Protein AF-Q3JPF8-F1 (afdb_monomer_lite)

Structure (mmCIF, N/CA/C/O backbone):
data_AF-Q3JPF8-F1
#
_entry.id   AF-Q3JPF8-F1
#
loop_
_atom_site.group_PDB
_atom_site.id
_atom_site.type_symbol
_atom_site.label_atom_id
_atom_site.label_alt_id
_atom_site.label_comp_id
_atom_site.label_asym_id
_atom_site.label_entity_id
_atom_site.label_seq_id
_atom_site.pdbx_PDB_ins_code
_atom_site.Cartn_x
_atom_site.Cartn_y
_atom_site.Cartn_z
_atom_site.occupancy
_atom_site.B_iso_or_equiv
_atom_site.auth_seq_id
_atom_site.auth_comp_id
_atom_site.auth_asym_id
_atom_site.auth_atom_id
_atom_site.pdbx_PDB_model_num
ATOM 1 N N . MET A 1 1 ? -84.216 -18.816 5.348 1.00 46.75 1 MET A N 1
ATOM 2 C CA . MET A 1 1 ? -84.161 -19.008 6.817 1.00 46.75 1 MET A CA 1
ATOM 3 C C . MET A 1 1 ? -83.414 -17.817 7.410 1.00 46.75 1 MET A C 1
ATOM 5 O O . MET A 1 1 ? -82.659 -17.190 6.678 1.00 46.75 1 MET A O 1
ATOM 9 N N . GLN A 1 2 ? -83.789 -17.392 8.616 1.00 50.97 2 GLN A N 1
ATOM 10 C CA . GLN A 1 2 ? -83.891 -15.987 9.023 1.00 50.97 2 GLN A CA 1
ATOM 11 C C . GLN A 1 2 ? -82.611 -15.132 9.013 1.00 50.97 2 GLN A C 1
ATOM 13 O O . GLN A 1 2 ? -81.514 -15.566 9.342 1.00 50.97 2 GLN A O 1
ATOM 18 N N . ARG A 1 3 ? -82.851 -13.843 8.737 1.00 53.31 3 ARG A N 1
ATOM 19 C CA . ARG A 1 3 ? -82.023 -12.697 9.115 1.00 53.31 3 ARG A CA 1
ATOM 20 C C . ARG A 1 3 ? -81.784 -12.723 10.628 1.00 53.31 3 ARG A C 1
ATOM 22 O O . ARG A 1 3 ? -82.754 -12.730 11.381 1.00 53.31 3 ARG A O 1
ATOM 29 N N . ALA A 1 4 ? -80.530 -12.657 11.060 1.00 59.38 4 ALA A N 1
ATOM 30 C CA . ALA A 1 4 ? -80.181 -12.383 12.448 1.00 59.38 4 ALA A CA 1
ATOM 31 C C . ALA A 1 4 ? -79.290 -11.138 12.495 1.00 59.38 4 ALA A C 1
ATOM 33 O O . ALA A 1 4 ? -78.123 -11.160 12.118 1.00 59.38 4 ALA A O 1
ATOM 34 N N . ASN A 1 5 ? -79.914 -10.036 12.903 1.00 54.72 5 ASN A N 1
ATOM 35 C CA . ASN A 1 5 ? -79.283 -8.788 13.292 1.00 54.72 5 ASN A CA 1
ATOM 36 C C . ASN A 1 5 ? -78.959 -8.901 14.789 1.00 54.72 5 ASN A C 1
ATOM 38 O O . ASN A 1 5 ? -79.849 -9.195 15.586 1.00 54.72 5 ASN A O 1
ATOM 42 N N . ALA A 1 6 ? -77.693 -8.728 15.147 1.00 58.94 6 ALA A N 1
ATOM 43 C CA . ALA A 1 6 ? -77.150 -8.876 16.492 1.00 58.94 6 ALA A CA 1
ATOM 44 C C . ALA A 1 6 ? -75.752 -8.234 16.472 1.00 58.94 6 ALA A C 1
ATOM 46 O O . ALA A 1 6 ? -74.998 -8.484 15.545 1.00 58.94 6 ALA A O 1
ATOM 47 N N . THR A 1 7 ? -75.265 -7.431 17.408 1.00 56.41 7 THR A N 1
ATOM 48 C CA . THR A 1 7 ? -75.795 -6.735 18.581 1.00 56.41 7 THR A CA 1
ATOM 49 C C . THR A 1 7 ? -74.687 -5.733 18.953 1.00 56.41 7 THR A C 1
ATOM 51 O O . THR A 1 7 ? -73.527 -5.990 18.661 1.00 56.41 7 THR A O 1
ATOM 54 N N . ARG A 1 8 ? -75.043 -4.631 19.625 1.00 57.78 8 ARG A N 1
ATOM 55 C CA . ARG A 1 8 ? -74.284 -3.962 20.711 1.00 57.7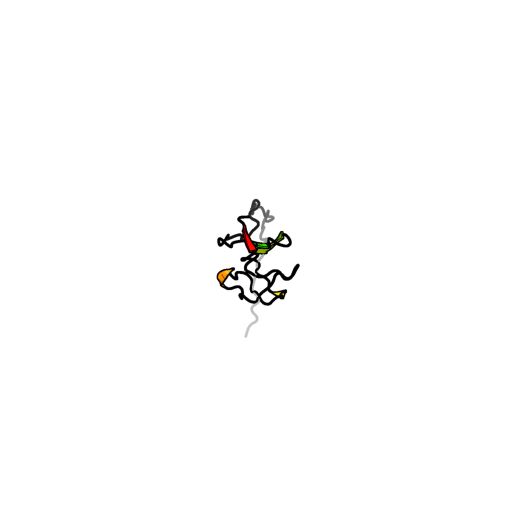8 8 ARG A CA 1
ATOM 56 C C . ARG A 1 8 ? -72.743 -3.974 20.676 1.00 57.78 8 ARG A C 1
ATOM 58 O O . ARG A 1 8 ? -72.121 -5.018 20.807 1.00 57.78 8 ARG A O 1
ATOM 65 N N . GLY A 1 9 ? -72.144 -2.794 20.854 1.00 52.41 9 GLY A N 1
ATOM 66 C CA . GLY A 1 9 ? -70.815 -2.755 21.471 1.00 52.41 9 GLY A CA 1
ATOM 67 C C . GLY A 1 9 ? -70.113 -1.409 21.481 1.00 52.41 9 GLY A C 1
ATOM 68 O O . GLY A 1 9 ? -69.133 -1.224 20.778 1.00 52.41 9 GLY A O 1
ATOM 69 N N . ARG A 1 10 ? -70.581 -0.477 22.313 1.00 57.12 10 ARG A N 1
ATOM 70 C CA . ARG A 1 10 ? -69.778 0.660 22.785 1.00 57.12 10 ARG A CA 1
ATOM 71 C C . ARG A 1 10 ? -68.586 0.112 23.569 1.00 57.12 10 ARG A C 1
ATOM 73 O O . ARG A 1 10 ? -68.841 -0.472 24.611 1.00 57.12 10 ARG A O 1
ATOM 80 N N . LEU A 1 11 ? -67.350 0.390 23.160 1.00 60.78 11 LEU A N 1
ATOM 81 C CA . LEU A 1 11 ? -66.207 0.513 24.073 1.00 60.78 11 LEU A CA 1
ATOM 82 C C . LEU A 1 11 ? -65.247 1.580 23.529 1.00 60.78 11 LEU A C 1
ATOM 84 O O . LEU A 1 11 ? -64.467 1.349 22.612 1.00 60.78 11 LEU A O 1
ATOM 88 N N . LEU A 1 12 ? -65.359 2.776 24.109 1.00 55.47 12 LEU A N 1
ATOM 89 C CA . LEU A 1 12 ? -64.352 3.828 24.055 1.00 55.47 12 LEU A CA 1
ATOM 90 C C . LEU A 1 12 ? -63.120 3.299 24.801 1.00 55.47 12 LEU A C 1
ATOM 92 O O . LEU A 1 12 ? -63.061 3.354 26.027 1.00 55.47 12 LEU A O 1
ATOM 96 N N . GLY A 1 13 ? -62.193 2.703 24.056 1.00 53.28 13 GLY A N 1
ATOM 97 C CA . GLY A 1 13 ? -60.905 2.238 24.552 1.00 53.28 13 GLY A CA 1
ATOM 98 C C . GLY A 1 13 ? -59.909 3.388 24.579 1.00 53.28 13 GLY A C 1
ATOM 99 O O . GLY A 1 13 ? -59.291 3.718 23.574 1.00 53.28 13 GLY A O 1
ATOM 100 N N . SER A 1 14 ? -59.782 4.001 25.747 1.00 56.88 14 SER A N 1
ATOM 101 C CA . SER A 1 14 ? -58.674 4.851 26.163 1.00 56.88 14 SER A CA 1
ATOM 102 C C . SER A 1 14 ? -57.332 4.126 26.012 1.00 56.88 14 SER A C 1
ATOM 104 O O . SER A 1 14 ? -57.060 3.184 26.756 1.00 56.88 14 SER A O 1
ATOM 106 N N . ALA A 1 15 ? -56.478 4.602 25.108 1.00 60.09 15 ALA A N 1
ATOM 107 C CA . ALA A 1 15 ? -55.053 4.291 25.114 1.00 60.09 15 ALA A CA 1
ATOM 108 C C . ALA A 1 15 ? -54.259 5.609 25.255 1.00 60.09 15 ALA A C 1
ATOM 110 O O . ALA A 1 15 ? -54.476 6.528 24.462 1.00 60.09 15 ALA A O 1
ATOM 111 N N . PRO A 1 16 ? -53.404 5.749 26.287 1.00 62.97 16 PRO A N 1
ATOM 112 C CA . PRO A 1 16 ? -52.604 6.951 26.534 1.00 62.97 16 PRO A CA 1
ATOM 113 C C . PRO A 1 16 ? -51.550 7.177 25.436 1.00 62.97 16 PRO A C 1
ATOM 115 O O . PRO A 1 16 ? -51.184 6.224 24.742 1.00 62.97 16 PRO A O 1
ATOM 118 N N . PRO A 1 17 ? -51.024 8.412 25.279 1.00 57.47 17 PRO A N 1
ATOM 119 C CA . PRO A 1 17 ? -49.970 8.684 24.312 1.00 57.47 17 PRO A CA 1
ATOM 120 C C . PRO A 1 17 ? -48.756 7.831 24.670 1.00 57.47 17 PRO A C 1
ATOM 122 O O . PRO A 1 17 ? -48.178 7.975 25.750 1.00 57.47 17 PRO A O 1
ATOM 125 N N . THR A 1 18 ? -48.372 6.929 23.770 1.00 60.22 18 THR A N 1
ATOM 126 C CA . THR A 1 18 ? -47.115 6.193 23.858 1.00 60.22 18 THR A CA 1
ATOM 127 C C . THR A 1 18 ? -45.982 7.206 23.782 1.00 60.22 18 THR A C 1
ATOM 129 O O . THR A 1 18 ? -45.526 7.595 22.707 1.00 60.22 18 THR A O 1
ATOM 132 N N . ARG A 1 19 ? -45.556 7.678 24.954 1.00 61.69 19 ARG A N 1
ATOM 133 C CA . ARG A 1 19 ? -44.308 8.392 25.163 1.00 61.69 19 ARG A CA 1
ATOM 134 C C . ARG A 1 19 ? -43.191 7.421 24.796 1.00 61.69 19 ARG A C 1
ATOM 136 O O . ARG A 1 19 ? -42.751 6.636 25.629 1.00 61.69 19 ARG A O 1
ATOM 143 N N . TYR A 1 20 ? -42.780 7.447 23.533 1.00 59.78 20 TYR A N 1
ATOM 144 C CA . TYR A 1 20 ? -41.584 6.763 23.064 1.00 59.78 20 TYR A CA 1
ATOM 145 C C . TYR A 1 20 ? -40.365 7.438 23.700 1.00 59.78 20 TYR A C 1
ATOM 147 O O . TYR A 1 20 ? -39.796 8.385 23.167 1.00 59.78 20 TYR A O 1
ATOM 155 N N . HIS A 1 21 ? -39.983 6.956 24.875 1.00 57.69 21 HIS A N 1
ATOM 156 C CA . HIS A 1 21 ? -38.646 7.124 25.422 1.00 57.69 21 HIS A CA 1
ATOM 157 C C . HIS A 1 21 ? -38.122 5.747 25.824 1.00 57.69 21 HIS A C 1
ATOM 159 O O . HIS A 1 21 ? -38.907 4.892 26.233 1.00 57.69 21 HIS A O 1
ATOM 165 N N . HIS A 1 22 ? -36.795 5.611 25.735 1.00 60.38 22 HIS A N 1
ATOM 166 C CA . HIS A 1 22 ? -35.961 4.400 25.747 1.00 60.38 22 HIS A CA 1
ATOM 167 C C . HIS A 1 22 ? -35.849 3.758 24.357 1.00 60.38 22 HIS A C 1
ATOM 169 O O . HIS A 1 22 ? -36.796 3.177 23.856 1.00 60.38 22 HIS A O 1
ATOM 175 N N . GLY A 1 23 ? -34.727 3.819 23.653 1.00 56.16 23 GLY A N 1
ATOM 176 C CA . GLY A 1 23 ? -33.393 4.296 23.984 1.00 56.16 23 GLY A CA 1
ATOM 177 C C . GLY A 1 23 ? -32.430 3.659 22.985 1.00 56.16 23 GLY A C 1
ATOM 178 O O . GLY A 1 23 ? -32.684 2.554 22.525 1.00 56.16 23 GLY A O 1
ATOM 179 N N . SER A 1 24 ? -31.350 4.347 22.639 1.00 64.06 24 SER A N 1
ATOM 180 C CA . SER A 1 24 ? -30.043 3.709 22.474 1.00 64.06 24 SER A CA 1
ATOM 181 C C . SER A 1 24 ? -29.011 4.805 22.275 1.00 64.06 24 SER A C 1
ATOM 183 O O . SER A 1 24 ? -28.747 5.289 21.177 1.00 64.06 24 SER A O 1
ATOM 185 N N . GLN A 1 25 ? -28.459 5.231 23.398 1.00 57.66 25 GLN A N 1
ATOM 186 C CA . GLN A 1 25 ? -27.173 5.884 23.438 1.00 57.66 25 GLN A CA 1
ATOM 187 C C . GLN A 1 25 ? -26.129 4.810 23.103 1.00 57.66 25 GLN A C 1
ATOM 189 O O . GLN A 1 25 ? -25.553 4.207 24.004 1.00 57.66 25 GLN A O 1
ATOM 194 N N . ILE A 1 26 ? -25.896 4.540 21.814 1.00 64.94 26 ILE A N 1
ATOM 195 C CA . ILE A 1 26 ? -24.602 3.987 21.414 1.00 64.94 26 ILE A CA 1
ATOM 196 C C . ILE A 1 26 ? -23.637 5.159 21.302 1.00 64.94 26 ILE A C 1
ATOM 198 O O . ILE A 1 26 ? -23.514 5.835 20.285 1.00 64.94 26 ILE A O 1
ATOM 202 N N . ASN A 1 27 ? -22.985 5.431 22.427 1.00 58.94 27 ASN A N 1
ATOM 203 C CA . ASN A 1 27 ? -21.703 6.108 22.446 1.00 58.94 27 ASN A CA 1
ATOM 204 C C . ASN A 1 27 ? -20.795 5.455 21.394 1.00 58.94 27 ASN A C 1
ATOM 206 O O . ASN A 1 27 ? -20.399 4.310 21.576 1.00 58.94 27 ASN A O 1
ATOM 210 N N . GLY A 1 28 ? -20.486 6.169 20.312 1.00 58.03 28 GLY A N 1
ATOM 211 C CA . GLY A 1 28 ? -19.143 6.201 19.729 1.00 58.03 28 GLY A CA 1
ATOM 212 C C . GLY A 1 28 ? -18.434 4.887 19.384 1.00 58.03 28 GLY A C 1
ATOM 213 O O . GLY A 1 28 ? -17.218 4.914 19.262 1.00 58.03 28 GLY A O 1
ATOM 214 N N . LEU A 1 29 ? -19.128 3.770 19.178 1.00 58.50 29 LEU A N 1
ATOM 215 C CA . LEU A 1 29 ? -18.538 2.562 18.593 1.00 58.50 29 LEU A CA 1
ATOM 216 C C . LEU A 1 29 ? -18.941 2.478 17.127 1.00 58.50 29 LEU A C 1
ATOM 218 O O . LEU A 1 29 ? -19.628 1.573 16.664 1.00 58.50 29 LEU A O 1
ATOM 222 N N . SER A 1 30 ? -18.506 3.510 16.413 1.00 60.06 30 SER A N 1
ATOM 223 C CA . SER A 1 30 ? -18.169 3.375 15.010 1.00 60.06 30 SER A CA 1
ATOM 224 C C . SER A 1 30 ? -17.007 2.375 14.892 1.00 60.06 30 SER A C 1
ATOM 226 O O . SER A 1 30 ? -16.192 2.264 15.806 1.00 60.06 30 SER A O 1
ATOM 228 N N . PHE A 1 31 ? -16.918 1.718 13.740 1.00 54.91 31 PHE A N 1
ATOM 229 C CA . PHE A 1 31 ? -15.840 0.836 13.286 1.00 54.91 31 PHE A CA 1
ATOM 230 C C . PHE A 1 31 ? -15.886 -0.628 13.730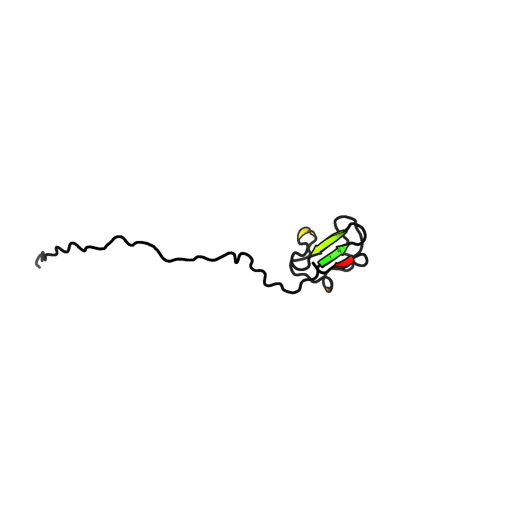 1.00 54.91 31 PHE A C 1
ATOM 232 O O . PHE A 1 31 ? -15.403 -1.044 14.778 1.00 54.91 31 PHE A O 1
ATOM 239 N N . THR A 1 32 ? -16.329 -1.428 12.770 1.00 57.22 32 THR A N 1
ATOM 240 C CA . THR A 1 32 ? -16.034 -2.835 12.482 1.00 57.22 32 THR A CA 1
ATOM 241 C C . THR A 1 32 ? -14.536 -3.194 12.444 1.00 57.22 32 THR A C 1
ATOM 243 O O . THR A 1 32 ? -14.139 -4.055 11.664 1.00 57.22 32 THR A O 1
ATOM 246 N N . ARG A 1 33 ? -13.664 -2.574 13.249 1.00 64.50 33 ARG A N 1
ATOM 247 C CA . ARG A 1 33 ? -12.231 -2.887 13.249 1.00 64.50 33 ARG A CA 1
ATOM 248 C C . ARG A 1 33 ? -11.955 -4.103 14.127 1.00 64.50 33 ARG A C 1
ATOM 250 O O . ARG A 1 33 ? -11.320 -4.015 15.176 1.00 64.50 33 ARG A O 1
ATOM 257 N N . LEU A 1 34 ? -12.400 -5.265 13.661 1.00 58.66 34 LEU A N 1
ATOM 258 C CA . LEU A 1 34 ? -11.647 -6.487 13.903 1.00 58.66 34 LEU A CA 1
ATOM 259 C C . LEU A 1 34 ? -10.315 -6.291 13.169 1.00 58.66 34 LEU A C 1
ATOM 261 O O . LEU A 1 34 ? -10.199 -6.656 12.005 1.00 58.66 34 LEU A O 1
ATOM 265 N N . LYS A 1 35 ? -9.346 -5.631 13.828 1.00 59.31 35 LYS A N 1
ATOM 266 C CA . LYS A 1 35 ? -7.942 -5.616 13.406 1.00 59.31 35 LYS A CA 1
ATOM 267 C C . LYS A 1 35 ? -7.493 -7.076 13.378 1.00 59.31 35 LYS A C 1
ATOM 269 O O . LYS A 1 35 ? -7.014 -7.613 14.371 1.00 59.31 35 LYS A O 1
ATOM 274 N N . MET A 1 36 ? -7.694 -7.745 12.254 1.00 60.06 36 MET A N 1
ATOM 275 C CA . MET A 1 36 ? -6.735 -8.750 11.850 1.00 60.06 36 MET A CA 1
ATOM 276 C C . MET A 1 36 ? -5.413 -8.000 11.705 1.00 60.06 36 MET A C 1
ATOM 278 O O . MET A 1 36 ? -5.391 -6.914 11.133 1.00 60.06 36 MET A O 1
ATOM 282 N N . GLU A 1 37 ? -4.351 -8.526 12.307 1.00 73.62 37 GLU A N 1
ATOM 283 C CA . GLU A 1 37 ? -3.000 -7.955 12.282 1.00 73.62 37 GLU A CA 1
ATO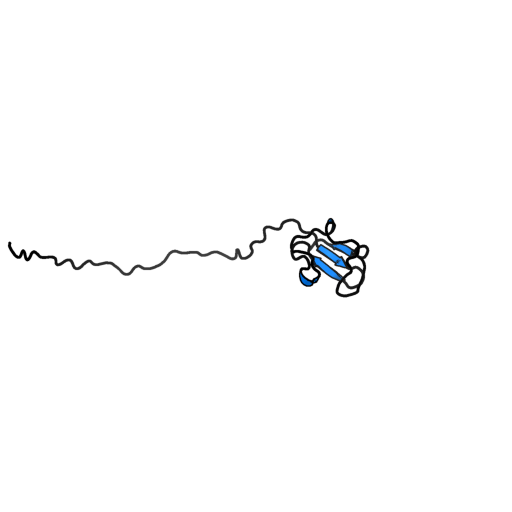M 284 C C . GLU A 1 37 ? -2.457 -7.991 10.841 1.00 73.62 37 GLU A C 1
ATOM 286 O O . GLU A 1 37 ? -1.677 -8.872 10.460 1.00 73.62 37 GLU A O 1
ATOM 291 N N . TYR A 1 38 ? -2.973 -7.103 10.000 1.00 82.62 38 TYR A N 1
ATOM 292 C CA . TYR A 1 38 ? -2.504 -6.823 8.658 1.00 82.62 38 TYR A CA 1
ATOM 293 C C . TYR A 1 38 ? -1.293 -5.913 8.758 1.00 82.62 38 TYR A C 1
ATOM 295 O O . TYR A 1 38 ? -1.252 -4.987 9.570 1.00 82.62 38 TYR A O 1
ATOM 303 N N . LYS A 1 39 ? -0.272 -6.249 7.980 1.00 91.06 39 LYS A N 1
ATOM 304 C CA . LYS A 1 39 ? 0.960 -5.474 7.923 1.00 91.06 39 LYS A CA 1
ATOM 305 C C . LYS A 1 39 ? 0.818 -4.429 6.831 1.00 91.06 39 LYS A C 1
ATOM 307 O O . LYS A 1 39 ? 0.169 -4.671 5.814 1.00 91.06 39 LYS A O 1
ATOM 312 N N . SER A 1 40 ? 1.477 -3.301 7.023 1.00 93.00 40 SER A N 1
ATOM 313 C CA . SER A 1 40 ? 1.604 -2.290 5.984 1.00 93.00 40 SER A CA 1
ATOM 314 C C . SER A 1 40 ? 3.040 -2.295 5.473 1.00 93.00 40 SER A C 1
ATOM 316 O O . SER A 1 40 ? 3.979 -2.568 6.224 1.00 93.00 40 SER A O 1
ATOM 318 N N . TRP A 1 41 ? 3.219 -2.045 4.183 1.00 95.06 41 TRP A N 1
ATOM 319 C CA . TRP A 1 41 ? 4.507 -2.128 3.503 1.00 95.06 41 TRP A CA 1
ATOM 320 C C . TRP A 1 41 ? 4.773 -0.821 2.781 1.00 95.06 41 TRP A C 1
ATOM 322 O O . TRP A 1 41 ? 4.006 -0.422 1.910 1.00 95.06 41 TRP A O 1
ATOM 332 N N . MET A 1 42 ? 5.851 -0.140 3.148 1.00 95.44 42 MET A N 1
ATOM 333 C CA . MET A 1 42 ? 6.212 1.148 2.576 1.00 95.44 42 MET A CA 1
ATOM 334 C C . MET A 1 42 ? 7.280 0.967 1.502 1.00 95.44 42 MET A C 1
ATOM 336 O O . MET A 1 42 ? 8.333 0.383 1.750 1.00 95.44 42 MET A O 1
ATOM 340 N N . CYS A 1 43 ? 7.022 1.506 0.317 1.00 96.25 43 CYS A N 1
ATOM 341 C CA . CYS A 1 43 ? 7.996 1.600 -0.755 1.00 96.25 43 CYS A CA 1
ATOM 342 C C . CYS A 1 43 ? 9.126 2.546 -0.335 1.00 96.25 43 CYS A C 1
ATOM 344 O O . CYS A 1 43 ? 8.888 3.733 -0.106 1.00 96.25 43 CYS A O 1
ATOM 346 N N . LEU A 1 44 ? 10.362 2.055 -0.300 1.00 95.38 44 LEU A N 1
ATOM 347 C CA . LEU A 1 44 ? 11.534 2.852 0.070 1.00 95.38 44 LEU A CA 1
ATOM 348 C C . LEU A 1 44 ? 11.937 3.868 -1.015 1.00 95.38 44 LEU A C 1
ATOM 350 O O . LEU A 1 44 ? 12.703 4.788 -0.741 1.00 95.38 44 LEU A O 1
ATOM 354 N N . ILE A 1 45 ? 11.410 3.725 -2.237 1.00 96.38 45 ILE A N 1
ATOM 355 C CA . ILE A 1 45 ? 11.733 4.598 -3.375 1.00 96.38 45 ILE A CA 1
ATOM 356 C C . ILE A 1 45 ? 10.873 5.865 -3.391 1.00 96.38 45 ILE A C 1
ATOM 358 O O . ILE A 1 45 ? 11.393 6.955 -3.621 1.00 96.38 45 ILE A O 1
ATOM 362 N N . CYS A 1 46 ? 9.561 5.738 -3.167 1.00 96.19 46 CYS A N 1
ATOM 363 C CA . CYS A 1 46 ? 8.621 6.866 -3.249 1.00 96.19 46 CYS A CA 1
ATOM 364 C C . CYS A 1 46 ? 7.828 7.136 -1.962 1.00 96.19 46 CYS A C 1
ATOM 366 O O . CYS A 1 46 ? 7.178 8.173 -1.870 1.00 96.19 46 CYS A O 1
ATOM 368 N N . GLY A 1 47 ? 7.867 6.237 -0.973 1.00 93.94 47 GLY A N 1
ATOM 369 C CA . GLY A 1 47 ? 7.105 6.362 0.274 1.00 93.94 47 GLY A CA 1
ATOM 370 C C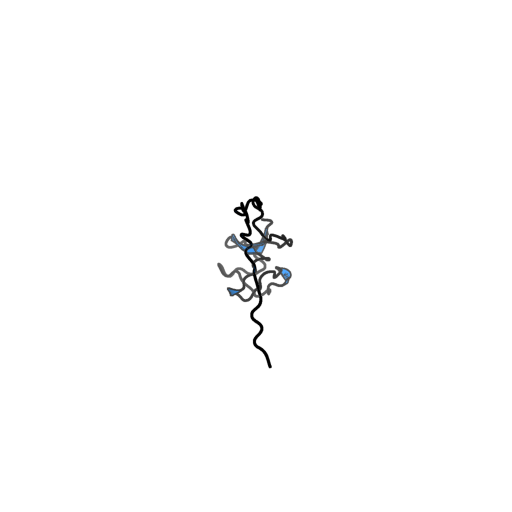 . GLY A 1 47 ? 5.645 5.907 0.191 1.00 93.94 47 GLY A C 1
ATOM 371 O O . GLY A 1 47 ? 4.887 6.141 1.129 1.00 93.94 47 GLY A O 1
ATOM 372 N N . TRP A 1 48 ? 5.224 5.268 -0.905 1.00 94.69 48 TRP A N 1
ATOM 373 C CA . TRP A 1 48 ? 3.869 4.721 -1.029 1.00 94.69 48 TRP A CA 1
ATOM 374 C C . TRP A 1 48 ? 3.643 3.550 -0.063 1.00 94.69 48 TRP A C 1
ATOM 376 O O . TRP A 1 48 ? 4.543 2.733 0.121 1.00 94.69 48 TRP A O 1
ATOM 386 N N . ILE A 1 49 ? 2.455 3.451 0.541 1.00 93.62 49 ILE A N 1
ATOM 387 C CA . ILE A 1 49 ? 2.129 2.427 1.543 1.00 93.62 49 ILE A CA 1
ATOM 388 C C . ILE A 1 49 ? 1.113 1.445 0.959 1.00 93.62 49 ILE A C 1
ATOM 390 O O . ILE A 1 49 ? -0.028 1.814 0.689 1.00 93.62 49 ILE A O 1
ATOM 394 N N . TYR A 1 50 ? 1.524 0.188 0.824 1.00 93.12 50 TYR A N 1
ATOM 395 C CA . TYR A 1 50 ? 0.639 -0.944 0.592 1.00 93.12 50 TYR A CA 1
ATOM 396 C C . TYR A 1 50 ? 0.037 -1.405 1.918 1.00 93.12 50 TYR A C 1
ATOM 398 O O . TYR A 1 50 ? 0.764 -1.682 2.874 1.00 93.12 50 TYR A O 1
ATOM 406 N N . ASP A 1 51 ? -1.281 -1.530 1.971 1.00 92.38 51 ASP A N 1
ATOM 407 C CA . ASP A 1 51 ? -1.997 -2.041 3.132 1.00 92.38 51 ASP A CA 1
ATOM 408 C C . ASP A 1 51 ? -2.575 -3.425 2.810 1.00 92.38 51 ASP A C 1
ATOM 410 O O . ASP A 1 51 ? -3.335 -3.572 1.855 1.00 92.38 51 ASP A O 1
ATOM 414 N N . GLU A 1 52 ? -2.205 -4.456 3.579 1.00 92.69 52 GLU A N 1
ATOM 415 C CA . GLU A 1 52 ? -2.699 -5.820 3.336 1.00 92.69 52 GLU A CA 1
ATOM 416 C C . GLU A 1 52 ? -4.219 -5.942 3.539 1.00 92.69 52 GLU A C 1
ATOM 418 O O . GLU A 1 52 ? -4.840 -6.775 2.884 1.00 92.69 52 GLU A O 1
ATOM 423 N N . GLU A 1 53 ? -4.835 -5.134 4.412 1.00 91.38 53 GLU A N 1
ATOM 424 C CA . GLU A 1 53 ? -6.289 -5.136 4.633 1.00 91.38 53 GLU A CA 1
ATOM 425 C C . GLU A 1 53 ? -7.007 -4.586 3.397 1.00 91.38 53 GLU A C 1
ATOM 427 O O . GLU A 1 53 ? -7.958 -5.198 2.904 1.00 91.38 53 GLU A O 1
ATOM 432 N N . ALA A 1 54 ? -6.521 -3.463 2.864 1.00 90.50 54 ALA A N 1
ATOM 433 C CA . ALA A 1 54 ? -7.087 -2.831 1.676 1.00 90.50 54 ALA A CA 1
ATOM 434 C C . ALA A 1 54 ? -6.757 -3.590 0.379 1.00 90.50 54 ALA A C 1
ATOM 436 O O . ALA A 1 54 ? -7.579 -3.619 -0.542 1.00 90.50 54 ALA A O 1
ATOM 437 N N . GLY A 1 55 ? -5.583 -4.223 0.308 1.00 92.81 55 GLY A N 1
ATOM 438 C CA . GLY A 1 55 ? -5.041 -4.780 -0.928 1.00 92.81 55 GLY A CA 1
ATOM 439 C C . GLY A 1 55 ? -4.884 -3.712 -2.015 1.00 92.81 55 GLY A C 1
ATOM 440 O O . GLY A 1 55 ? -4.732 -2.524 -1.728 1.00 92.81 55 GLY A O 1
ATOM 441 N N . LEU A 1 56 ? -4.937 -4.131 -3.281 1.00 92.12 56 LEU A N 1
ATOM 442 C CA . LEU A 1 56 ? -4.920 -3.222 -4.428 1.00 92.12 56 LEU A CA 1
ATOM 443 C C . LEU A 1 56 ? -5.746 -3.784 -5.602 1.00 92.12 56 LEU A C 1
ATOM 445 O O . LEU A 1 56 ? -5.191 -4.302 -6.578 1.00 92.12 56 LEU A O 1
ATOM 449 N N . PRO A 1 57 ? -7.089 -3.718 -5.522 1.00 91.81 57 PRO A N 1
ATOM 450 C CA . PRO A 1 57 ? -7.970 -4.361 -6.497 1.00 91.81 57 PRO A CA 1
ATOM 451 C C . PRO A 1 57 ? -7.833 -3.778 -7.909 1.00 91.81 57 PRO A C 1
ATOM 453 O O . PRO A 1 57 ? -8.118 -4.475 -8.879 1.00 91.81 57 PRO A O 1
ATOM 456 N N . GLU A 1 58 ? -7.361 -2.536 -8.030 1.00 90.19 58 GLU A N 1
ATOM 457 C CA . GLU A 1 58 ? -7.085 -1.870 -9.309 1.00 90.19 58 GLU A CA 1
ATOM 458 C C . GLU A 1 58 ? -5.980 -2.574 -10.111 1.00 90.19 58 GLU A C 1
ATOM 460 O O . GLU A 1 58 ? -6.049 -2.628 -11.336 1.00 90.19 58 GLU A O 1
ATOM 465 N N . GLU A 1 59 ? -5.012 -3.185 -9.424 1.00 87.19 59 GLU A N 1
ATOM 466 C CA . GLU A 1 59 ? -3.937 -3.983 -10.030 1.00 87.19 59 GLU A CA 1
ATOM 467 C C . GLU A 1 59 ? -4.198 -5.497 -9.942 1.00 87.19 59 GLU A C 1
ATOM 469 O O . GLU A 1 59 ? -3.355 -6.311 -10.318 1.00 87.19 59 GLU A O 1
ATOM 474 N N . GLY A 1 60 ? -5.381 -5.894 -9.461 1.00 89.44 60 GLY A N 1
ATOM 475 C CA . GLY A 1 60 ? -5.774 -7.296 -9.310 1.00 89.44 60 GLY A CA 1
ATOM 476 C C . GLY A 1 60 ? -5.329 -7.956 -8.000 1.00 89.44 60 GLY A C 1
ATOM 477 O O . GLY A 1 60 ? -5.412 -9.178 -7.886 1.00 89.44 60 GLY A O 1
ATOM 478 N N . ILE A 1 61 ? -4.894 -7.182 -7.002 1.00 91.81 61 ILE A N 1
ATOM 479 C CA . ILE A 1 61 ? -4.567 -7.678 -5.658 1.00 91.81 61 ILE A CA 1
ATOM 480 C C . ILE A 1 61 ? -5.801 -7.517 -4.763 1.00 91.81 61 ILE A C 1
ATOM 482 O O . ILE A 1 61 ? -6.221 -6.404 -4.458 1.00 91.81 61 ILE A O 1
ATOM 486 N N . ALA A 1 62 ? -6.414 -8.616 -4.331 1.00 92.88 62 ALA A N 1
ATOM 487 C CA . ALA A 1 62 ? -7.640 -8.546 -3.537 1.00 92.88 62 ALA A CA 1
ATOM 488 C C . ALA A 1 62 ? -7.407 -7.918 -2.141 1.00 92.88 62 ALA A C 1
ATOM 490 O O . ALA A 1 62 ? -6.321 -8.071 -1.577 1.00 92.88 62 ALA A O 1
ATOM 491 N N . PRO A 1 63 ? -8.416 -7.269 -1.535 1.00 92.50 63 PRO A N 1
ATOM 492 C CA . PRO A 1 63 ? -8.355 -6.858 -0.133 1.00 92.50 63 PRO A CA 1
ATOM 493 C C . PRO A 1 63 ? -8.114 -8.054 0.797 1.00 92.50 63 PRO A C 1
ATOM 495 O O . PRO A 1 63 ? -8.680 -9.129 0.586 1.00 92.50 63 PRO A O 1
ATOM 498 N N . GLY A 1 64 ? -7.277 -7.882 1.818 1.00 91.25 64 GLY A N 1
ATOM 499 C CA . GLY A 1 64 ? -6.841 -8.959 2.712 1.00 91.25 64 GLY A CA 1
ATOM 500 C C . GLY A 1 64 ? -5.680 -9.807 2.175 1.00 91.25 64 GLY A C 1
ATOM 501 O O . GLY A 1 64 ? -5.305 -10.787 2.824 1.00 91.25 64 GLY A O 1
ATOM 502 N N . THR A 1 65 ? -5.113 -9.475 1.007 1.00 92.25 65 THR A N 1
ATOM 503 C CA . THR A 1 65 ? -3.965 -10.202 0.440 1.00 92.25 65 THR A CA 1
ATOM 504 C C . THR A 1 65 ? -2.703 -9.891 1.237 1.00 92.25 65 THR A C 1
ATOM 506 O O . THR A 1 65 ? -2.255 -8.741 1.298 1.00 92.25 65 THR A O 1
ATOM 509 N N . ARG A 1 66 ? -2.096 -10.930 1.822 1.00 92.19 66 ARG A N 1
ATOM 510 C CA . ARG A 1 66 ? -0.818 -10.809 2.529 1.00 92.19 66 ARG A CA 1
ATOM 511 C C . ARG A 1 66 ? 0.288 -10.446 1.556 1.00 92.19 66 ARG A C 1
ATOM 513 O O . ARG A 1 66 ? 0.278 -10.861 0.401 1.00 92.19 66 ARG A O 1
ATOM 520 N N . TRP A 1 67 ? 1.304 -9.746 2.040 1.00 92.31 67 TRP A N 1
ATOM 521 C CA . TRP A 1 67 ? 2.459 -9.411 1.217 1.00 92.31 67 TRP A CA 1
ATOM 522 C C . TRP A 1 67 ? 3.164 -10.637 0.653 1.00 92.31 67 TRP A C 1
ATOM 524 O O . TRP A 1 67 ? 3.676 -10.590 -0.457 1.00 92.31 67 TRP A O 1
ATOM 534 N N . GLU A 1 68 ? 3.160 -11.760 1.369 1.00 91.75 68 GLU A N 1
ATOM 535 C CA . GLU A 1 68 ? 3.706 -13.029 0.875 1.00 91.75 68 GLU A CA 1
ATOM 536 C C . GLU A 1 68 ? 2.973 -13.531 -0.380 1.00 91.75 68 GLU A C 1
ATOM 538 O O . GLU A 1 68 ? 3.628 -14.040 -1.289 1.00 91.75 68 GLU A O 1
ATOM 543 N N . ASP A 1 69 ? 1.664 -13.285 -0.476 1.00 93.38 69 ASP A N 1
ATOM 544 C CA . ASP A 1 69 ? 0.811 -13.676 -1.605 1.00 93.38 69 ASP A CA 1
ATOM 545 C C . ASP A 1 69 ? 0.885 -12.698 -2.792 1.00 93.38 69 ASP A C 1
ATOM 547 O O . ASP A 1 69 ? 0.487 -13.041 -3.907 1.00 93.38 69 ASP A O 1
ATOM 551 N N . VAL A 1 70 ? 1.420 -11.486 -2.592 1.00 91.56 70 VAL A N 1
ATOM 552 C CA . VAL A 1 70 ? 1.624 -10.520 -3.683 1.00 91.56 70 VAL A CA 1
ATOM 553 C C . VAL A 1 70 ? 2.639 -11.087 -4.692 1.00 91.56 70 VAL A C 1
ATOM 555 O O . VAL A 1 70 ? 3.735 -11.498 -4.287 1.00 91.56 70 VAL A O 1
ATOM 558 N N . PRO A 1 71 ? 2.344 -11.096 -6.005 1.00 91.56 71 PRO A N 1
ATOM 559 C CA . PRO A 1 71 ? 3.255 -11.625 -7.017 1.00 91.56 71 PRO A CA 1
ATOM 560 C C . PRO A 1 71 ? 4.641 -10.962 -6.990 1.00 91.56 71 PRO A C 1
ATOM 562 O O . PRO A 1 71 ? 4.765 -9.753 -6.835 1.00 91.56 71 PRO A O 1
ATOM 565 N N . ILE A 1 72 ? 5.712 -11.736 -7.190 1.00 89.88 72 ILE A N 1
ATOM 566 C CA . ILE A 1 72 ? 7.089 -11.196 -7.198 1.00 89.88 72 ILE A CA 1
ATOM 567 C C . ILE A 1 72 ? 7.365 -10.252 -8.378 1.00 89.88 72 ILE A C 1
ATOM 569 O O . ILE A 1 72 ? 8.248 -9.404 -8.307 1.00 89.88 72 ILE A O 1
ATOM 573 N N . ASN A 1 73 ? 6.618 -10.410 -9.470 1.00 91.00 73 ASN A N 1
ATOM 574 C CA . ASN A 1 73 ? 6.691 -9.553 -10.649 1.00 91.00 73 ASN A CA 1
ATOM 575 C C . ASN A 1 73 ? 5.849 -8.276 -10.517 1.00 91.00 73 ASN A C 1
ATOM 577 O O . ASN A 1 73 ? 5.870 -7.463 -11.438 1.00 91.00 73 ASN A O 1
ATOM 581 N N . TRP A 1 74 ? 5.105 -8.113 -9.420 1.00 93.56 74 TRP A N 1
ATOM 582 C CA . TRP A 1 74 ? 4.381 -6.883 -9.145 1.00 93.56 74 TRP A CA 1
ATOM 583 C C . TRP A 1 74 ? 5.359 -5.750 -8.811 1.00 93.56 74 TRP A C 1
ATOM 585 O O . TRP A 1 74 ? 6.418 -5.960 -8.207 1.00 93.56 74 TRP A O 1
ATOM 595 N N . THR A 1 75 ? 4.989 -4.543 -9.223 1.00 94.69 75 THR A N 1
ATOM 596 C CA . THR A 1 75 ? 5.774 -3.325 -9.042 1.00 94.69 75 THR A CA 1
ATOM 597 C C . THR A 1 75 ? 4.895 -2.222 -8.485 1.00 94.69 75 THR A C 1
ATOM 599 O O . THR A 1 75 ? 3.720 -2.162 -8.819 1.00 94.69 75 THR A O 1
ATOM 602 N N . CYS A 1 76 ? 5.480 -1.318 -7.702 1.00 94.81 76 CYS A N 1
ATOM 603 C CA . CYS A 1 76 ? 4.787 -0.164 -7.144 1.00 94.81 76 CYS A CA 1
ATOM 604 C C . CYS A 1 76 ? 4.058 0.634 -8.246 1.00 94.81 76 CYS A C 1
ATOM 606 O O . CYS A 1 76 ? 4.728 1.061 -9.193 1.00 94.81 76 CYS A O 1
ATOM 608 N N . PRO A 1 77 ? 2.749 0.912 -8.117 1.00 93.12 77 PRO A N 1
ATOM 609 C CA . PRO A 1 77 ? 1.983 1.639 -9.132 1.00 93.12 77 PRO A CA 1
ATOM 610 C C . PRO A 1 77 ? 2.444 3.093 -9.294 1.00 93.12 77 PRO A C 1
ATOM 612 O O . PRO A 1 77 ? 2.335 3.662 -10.377 1.00 93.12 77 PRO A O 1
ATOM 615 N N . GLU A 1 78 ? 3.013 3.684 -8.238 1.00 92.94 78 GLU A N 1
ATOM 616 C CA . GLU A 1 78 ? 3.446 5.085 -8.243 1.00 92.94 78 GLU A CA 1
ATOM 617 C C . GLU A 1 78 ? 4.821 5.293 -8.891 1.00 92.94 78 GLU A C 1
ATOM 619 O O . GLU A 1 78 ? 5.080 6.342 -9.479 1.00 92.94 78 GLU A O 1
ATOM 624 N N . CYS A 1 79 ? 5.741 4.331 -8.761 1.00 95.06 79 CYS A N 1
ATOM 625 C CA . CYS A 1 79 ? 7.143 4.531 -9.159 1.00 95.06 79 CYS A CA 1
ATOM 626 C C . CYS A 1 79 ? 7.787 3.365 -9.921 1.00 95.06 79 CYS A C 1
ATOM 628 O O . CYS A 1 79 ? 8.918 3.500 -10.383 1.00 95.06 79 CYS A O 1
ATOM 630 N N . GLY A 1 80 ? 7.110 2.223 -10.049 1.00 94.38 80 GLY A N 1
ATOM 631 C CA . GLY A 1 80 ? 7.638 1.030 -10.713 1.00 94.38 80 GLY A CA 1
ATOM 632 C C . GLY A 1 80 ? 8.717 0.271 -9.929 1.00 94.38 80 GLY A C 1
ATOM 633 O O . GLY A 1 80 ? 9.360 -0.613 -10.495 1.00 94.38 80 GLY A O 1
ATOM 634 N N . ALA A 1 81 ? 8.937 0.595 -8.649 1.00 95.69 81 ALA A N 1
ATOM 635 C CA . ALA A 1 81 ? 9.855 -0.144 -7.779 1.00 95.69 81 ALA A CA 1
ATOM 636 C C . ALA A 1 81 ? 9.408 -1.599 -7.598 1.00 95.69 81 ALA A C 1
ATOM 638 O O . ALA A 1 81 ? 8.214 -1.902 -7.659 1.00 95.69 81 ALA A O 1
ATOM 639 N N . ARG A 1 82 ? 10.350 -2.510 -7.364 1.00 94.75 82 ARG A N 1
ATOM 640 C CA . ARG A 1 82 ? 10.042 -3.937 -7.221 1.00 94.75 82 ARG A CA 1
ATOM 641 C C . ARG A 1 82 ? 9.593 -4.246 -5.799 1.00 94.75 82 ARG A C 1
ATOM 643 O O . ARG A 1 82 ? 9.848 -3.484 -4.874 1.00 94.75 82 ARG A O 1
ATOM 650 N N . LYS A 1 83 ? 8.981 -5.416 -5.607 1.00 91.88 83 LYS A N 1
ATOM 651 C CA . LYS A 1 83 ? 8.572 -5.925 -4.286 1.00 91.88 83 LYS A CA 1
ATOM 652 C C . LYS A 1 83 ? 9.717 -5.946 -3.251 1.00 91.88 83 LYS A C 1
ATOM 654 O O . LYS A 1 83 ? 9.470 -5.821 -2.060 1.00 91.88 83 LYS A O 1
ATOM 659 N N . GLU A 1 84 ? 10.962 -6.105 -3.697 1.00 93.44 84 GLU A N 1
ATOM 660 C CA . GLU A 1 84 ? 12.159 -6.099 -2.838 1.00 93.44 84 GLU A CA 1
AT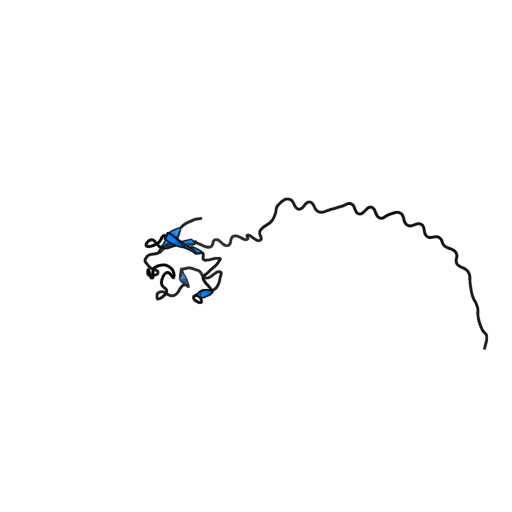OM 661 C C . GLU A 1 84 ? 12.497 -4.719 -2.247 1.00 93.44 84 GLU A C 1
ATOM 663 O O . GLU A 1 84 ? 13.142 -4.651 -1.206 1.00 93.44 84 GLU A O 1
ATOM 668 N N . ASP A 1 85 ? 12.012 -3.635 -2.858 1.00 95.50 85 ASP A N 1
ATOM 669 C CA . ASP A 1 85 ? 12.241 -2.256 -2.410 1.00 95.50 85 ASP A CA 1
ATOM 670 C C . ASP A 1 85 ? 11.212 -1.785 -1.362 1.00 95.50 85 ASP A C 1
ATOM 672 O O . ASP A 1 85 ? 11.077 -0.586 -1.103 1.00 95.50 85 ASP A O 1
ATOM 676 N N . PHE A 1 86 ? 10.433 -2.703 -0.788 1.00 95.19 86 PHE A N 1
ATOM 677 C CA . PHE A 1 86 ? 9.423 -2.406 0.227 1.00 95.19 86 PHE A CA 1
ATOM 678 C C . PHE A 1 86 ? 9.845 -2.925 1.598 1.00 95.19 86 PHE A C 1
ATOM 680 O O . PHE A 1 86 ? 10.314 -4.055 1.738 1.00 95.19 86 PHE A O 1
ATOM 687 N N . GLU A 1 87 ? 9.583 -2.124 2.627 1.00 94.81 87 GLU A N 1
ATOM 688 C CA . GLU A 1 87 ? 9.849 -2.476 4.020 1.00 94.81 87 GLU A CA 1
ATOM 689 C C . GLU A 1 87 ? 8.553 -2.522 4.832 1.00 94.81 87 GLU A C 1
ATOM 691 O O . GLU A 1 87 ? 7.650 -1.705 4.646 1.00 94.81 87 GLU A O 1
ATOM 696 N N . MET A 1 88 ? 8.454 -3.489 5.746 1.00 93.19 88 MET A N 1
ATOM 697 C CA . MET A 1 88 ? 7.320 -3.588 6.658 1.00 93.19 88 MET A CA 1
ATOM 698 C C . MET A 1 88 ? 7.330 -2.412 7.634 1.00 93.19 88 MET A C 1
ATOM 700 O O . MET A 1 88 ? 8.295 -2.214 8.370 1.00 93.19 88 MET A O 1
ATOM 704 N N . VAL A 1 89 ? 6.215 -1.695 7.705 1.00 90.25 89 VAL A N 1
ATOM 705 C CA . VAL A 1 89 ? 5.987 -0.618 8.667 1.00 90.25 89 VAL A CA 1
ATOM 706 C C . VAL A 1 89 ? 4.802 -0.963 9.566 1.00 90.25 89 VAL A C 1
ATOM 708 O O . VAL A 1 89 ? 3.796 -1.516 9.124 1.00 90.25 89 VAL A O 1
ATOM 711 N N . GLN A 1 90 ? 4.929 -0.655 10.856 1.00 81.19 90 GLN A N 1
ATOM 712 C CA . GLN A 1 90 ? 3.829 -0.767 11.815 1.00 81.19 90 G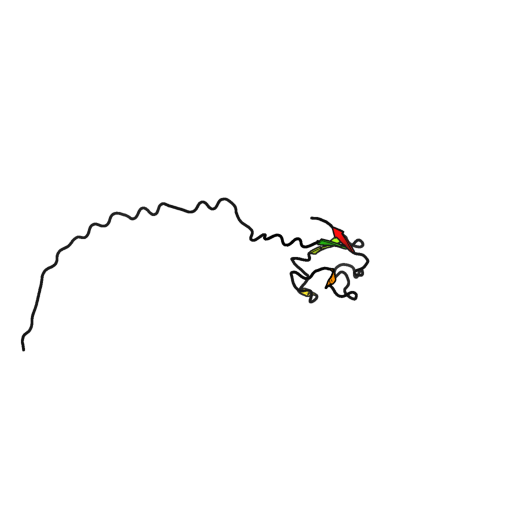LN A CA 1
ATOM 713 C C . GLN A 1 90 ? 3.141 0.596 11.929 1.00 81.19 90 GLN A C 1
ATOM 715 O O . GLN A 1 90 ? 3.783 1.562 12.347 1.00 81.19 90 GLN A O 1
ATOM 720 N N . ILE A 1 91 ? 1.858 0.664 11.554 1.00 70.00 91 ILE A N 1
ATOM 721 C CA . ILE A 1 91 ? 1.020 1.877 11.605 1.00 70.00 91 ILE A CA 1
ATOM 722 C C . ILE A 1 91 ? -0.207 1.727 12.514 1.00 70.00 91 ILE A C 1
ATOM 724 O O . ILE A 1 91 ? -0.738 0.603 12.688 1.00 70.00 91 ILE A O 1
#

Secondary structure (DSSP, 8-state):
---------------------------S-----------EEEETTT--EEETTT-BGGGTB-TT--GGGS-TT-B-TTT--BGGGEEEE--

Radius of gyration: 31.74 Å; chains: 1; bounding box: 96×28×37 Å

pLDDT: mean 78.43, std 17.12, range [46.75, 96.38]

Organism: Burkholderia pseudomallei (strain 1710b) (NCBI:txid320372)

Foldseek 3Di:
DDDDDDDDDDDPDDDDPPPPDDDDPPPDPDDPPPPPVWWWKAQQPPRDIATLQCFCVVVPTHHNHHLVNPDQCDADPVPRHTSVRIDTDDD

InterPro domains:
  IPR018527 Rubredoxin, iron-binding site [PS00202] (70-80)
  IPR024934 Rubredoxin-like domain [PS50903] (38-89)
  IPR024935 Rubredoxin domain [PF00301] (41-86)
  IPR024935 Rubredoxin domain [PR00163] (40-56)
  IPR024935 Rubredoxin domain [PR00163] (70-86)
  IPR024935 Rubredoxin domain [cd00730] (41-89)
  IPR050526 Rubredoxin electron transfer [PTHR47627] (35-90)

Sequence (91 aa):
MQRANATRGRLLGSAPPTRYHHGSQINGLSFTRLKMEYKSWMCLICGWIYDEEAGLPEEGIAPGTRWEDVPINWTCPECGARKEDFEMVQI